Protein AF-A0A949A052-F1 (afdb_monomer)

Sequence (121 aa):
MTGEAIKLRRKFCIAGTIPDIEQVVITELNGTRVGFVVDCVIGEHQTVIKSLGPAFKQVEDVSGATILDDGSVALILDIPQLVRSVEEESRPKNIHALHGAMNSSRCENFTLNGGQKDESK

Mean predicted aligned error: 12.81 Å

Secondary structure (DSSP, 8-state):
----EEEHHHHTT--SPPPSS-EEEEEEETTEEEEEEES--------PPBPPPGGGTT-TTEEEEEE-TTS-EEEEE-HHHHHHHHHHHTS---GGGTTT-SS--S---------------

Nearest PDB structures (foldseek):
  4jpb-assembly1_A  TM=8.804E-01  e=1.415E-05  Thermotoga maritima MSB8
  8c5v-assembly1_A  TM=8.123E-01  e=1.328E-05  Escherichia coli
  2ch4-assembly1_A  TM=8.465E-01  e=3.031E-05  Thermotoga maritima
  3ja6-assembly1_E  TM=8.231E-01  e=2.670E-05  Escherichia coli
  2ch4-assembly2_B  TM=8.580E-01  e=5.366E-05  Thermotoga maritima

Structure (mmCIF, N/CA/C/O backbone):
data_AF-A0A949A052-F1
#
_entry.id   AF-A0A949A052-F1
#
loop_
_atom_site.group_PDB
_atom_site.id
_atom_site.type_symbol
_atom_site.label_atom_id
_atom_site.label_alt_id
_atom_site.label_comp_id
_atom_site.label_asym_id
_atom_site.label_entity_id
_atom_site.label_seq_id
_atom_site.pdbx_PDB_in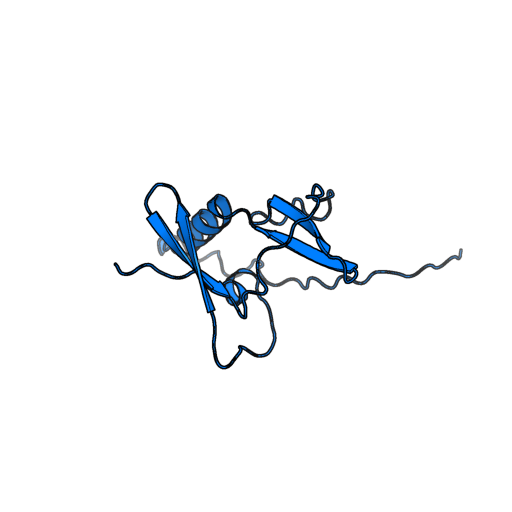s_code
_atom_site.Cartn_x
_atom_site.Cartn_y
_atom_site.Cartn_z
_atom_site.occupancy
_atom_site.B_iso_or_equiv
_atom_site.auth_seq_id
_atom_site.auth_comp_id
_atom_site.auth_asym_id
_atom_site.auth_atom_id
_atom_site.pdbx_PDB_model_num
ATOM 1 N N . MET A 1 1 ? -18.611 -6.523 13.731 1.00 40.06 1 MET A N 1
ATOM 2 C CA . MET A 1 1 ? -17.427 -6.618 12.848 1.00 40.06 1 MET A CA 1
ATOM 3 C C . MET A 1 1 ? -17.733 -6.018 11.474 1.00 40.06 1 MET A C 1
ATOM 5 O O . MET A 1 1 ? -17.519 -6.667 10.461 1.00 40.06 1 MET A O 1
ATOM 9 N N . THR A 1 2 ? -18.224 -4.781 11.403 1.00 37.44 2 THR A N 1
ATOM 10 C CA . THR A 1 2 ? -18.218 -4.028 10.141 1.00 37.44 2 THR A CA 1
ATOM 11 C C . THR A 1 2 ? -16.834 -3.402 10.016 1.00 37.44 2 THR A C 1
ATOM 13 O O . THR A 1 2 ? -16.639 -2.247 10.370 1.00 37.44 2 THR A O 1
ATOM 16 N N . GLY A 1 3 ? -15.841 -4.227 9.677 1.00 56.59 3 GLY A N 1
ATOM 17 C CA . GLY A 1 3 ? -14.501 -3.743 9.358 1.00 56.59 3 GLY A CA 1
ATOM 18 C C . GLY A 1 3 ? -14.570 -3.092 7.988 1.00 56.59 3 GLY A C 1
ATOM 19 O O . GLY A 1 3 ? -14.682 -3.795 6.987 1.00 56.59 3 GLY A O 1
ATOM 20 N N . GLU A 1 4 ? -14.612 -1.766 7.950 1.00 73.06 4 GLU A N 1
ATOM 21 C CA . GLU A 1 4 ? -14.572 -1.018 6.700 1.00 73.06 4 GLU A CA 1
ATOM 22 C C . GLU A 1 4 ? -13.230 -1.279 6.005 1.00 73.06 4 GLU A C 1
ATOM 24 O O . GLU A 1 4 ? -12.173 -1.262 6.640 1.00 73.06 4 GLU A O 1
ATOM 29 N N . ALA A 1 5 ? -13.279 -1.603 4.713 1.00 89.88 5 ALA A N 1
ATOM 30 C CA . ALA A 1 5 ? -12.087 -1.873 3.926 1.00 89.88 5 ALA A CA 1
ATOM 31 C C . ALA A 1 5 ? -11.710 -0.633 3.109 1.00 89.88 5 ALA A C 1
ATOM 33 O O . ALA A 1 5 ? -12.524 -0.093 2.357 1.00 89.88 5 ALA A O 1
ATOM 34 N N . ILE A 1 6 ? -10.457 -0.208 3.225 1.00 92.56 6 ILE A N 1
ATOM 35 C CA . ILE A 1 6 ? -9.903 0.928 2.497 1.00 92.56 6 ILE A CA 1
ATOM 36 C C . ILE A 1 6 ? -9.581 0.474 1.072 1.00 92.56 6 ILE A C 1
ATOM 38 O O . ILE A 1 6 ? -8.710 -0.369 0.851 1.00 92.56 6 ILE A O 1
ATOM 42 N N . LYS A 1 7 ? -10.280 1.036 0.080 1.00 92.94 7 LYS A N 1
ATOM 43 C CA . LYS A 1 7 ? -10.010 0.756 -1.338 1.00 92.94 7 LYS A CA 1
ATOM 44 C C . LYS A 1 7 ? -8.800 1.546 -1.833 1.00 92.94 7 LYS A C 1
ATOM 46 O O . LYS A 1 7 ? -8.922 2.749 -2.081 1.00 92.94 7 LYS A O 1
ATOM 51 N N . LEU A 1 8 ? -7.661 0.876 -2.043 1.00 93.31 8 LEU A N 1
ATOM 52 C CA . LEU A 1 8 ? -6.410 1.554 -2.407 1.00 93.31 8 LEU A CA 1
ATOM 53 C C . LEU A 1 8 ? -6.498 2.275 -3.754 1.00 93.31 8 LEU A C 1
ATOM 55 O O . LEU A 1 8 ? -6.057 3.417 -3.853 1.00 93.31 8 LEU A O 1
ATOM 59 N N . ARG A 1 9 ? -7.144 1.675 -4.765 1.00 92.56 9 ARG A N 1
ATOM 60 C CA . ARG A 1 9 ? -7.358 2.340 -6.063 1.00 92.56 9 ARG A CA 1
ATOM 61 C C . ARG A 1 9 ? -8.018 3.704 -5.916 1.00 92.56 9 ARG A C 1
ATOM 63 O O . ARG A 1 9 ? -7.561 4.678 -6.504 1.00 92.56 9 ARG A O 1
ATOM 70 N N . ARG A 1 10 ? -9.086 3.775 -5.117 1.00 90.06 10 ARG A N 1
ATOM 71 C CA . ARG A 1 10 ? -9.819 5.022 -4.880 1.00 90.06 10 ARG A CA 1
ATOM 72 C C . ARG A 1 10 ? -8.965 6.018 -4.104 1.00 90.06 10 ARG A C 1
ATOM 74 O O . ARG A 1 10 ? -8.949 7.188 -4.467 1.00 90.06 10 ARG A O 1
ATOM 81 N N . LYS A 1 11 ? -8.261 5.561 -3.065 1.00 88.50 11 LYS A N 1
ATOM 82 C CA . LYS A 1 11 ? -7.425 6.427 -2.225 1.00 88.50 11 LYS A CA 1
ATOM 83 C C . LYS A 1 11 ? -6.283 7.076 -3.011 1.00 88.50 11 LYS A C 1
ATOM 85 O O . LYS A 1 11 ? -6.027 8.260 -2.829 1.00 88.50 11 LYS A O 1
ATOM 90 N N . PHE A 1 12 ? -5.659 6.333 -3.922 1.00 88.75 12 PHE A N 1
ATOM 91 C CA . PHE A 1 12 ? -4.552 6.815 -4.755 1.00 88.75 12 PHE A CA 1
ATOM 92 C C . PHE A 1 12 ? -4.985 7.315 -6.143 1.00 88.75 12 PHE A C 1
ATOM 94 O O . PHE A 1 12 ? -4.133 7.547 -6.996 1.00 88.75 12 PHE A O 1
ATOM 101 N N . CYS A 1 13 ? -6.291 7.484 -6.387 1.00 88.94 13 CYS A N 1
ATOM 102 C CA . CYS A 1 13 ? -6.841 7.935 -7.671 1.00 88.94 13 CYS A CA 1
ATOM 103 C C . CYS A 1 13 ? -6.316 7.141 -8.888 1.00 88.94 13 CYS A C 1
ATOM 105 O O . CYS A 1 13 ? -6.074 7.706 -9.956 1.00 88.94 13 CYS A O 1
ATOM 107 N N . ILE A 1 14 ? -6.134 5.827 -8.736 1.00 89.50 14 ILE A N 1
ATOM 108 C CA . ILE A 1 14 ? -5.602 4.960 -9.792 1.00 89.50 14 ILE A CA 1
ATOM 109 C C . ILE A 1 14 ? -6.692 4.716 -10.837 1.00 89.50 14 ILE A C 1
ATOM 111 O O . ILE A 1 14 ? -7.702 4.060 -10.568 1.00 89.50 14 ILE A O 1
ATOM 115 N N . ALA A 1 15 ? -6.468 5.238 -12.042 1.00 88.25 15 ALA A N 1
ATOM 116 C CA . ALA A 1 15 ? -7.341 5.038 -13.189 1.00 88.25 15 ALA A CA 1
ATOM 117 C C . ALA A 1 15 ? -7.184 3.635 -13.810 1.00 88.25 15 ALA A C 1
ATOM 119 O O . ALA A 1 15 ? -6.241 2.894 -13.525 1.00 88.25 15 ALA A O 1
ATOM 120 N N . GLY A 1 16 ? -8.110 3.283 -14.701 1.00 88.56 16 GLY A N 1
ATOM 121 C CA . GLY A 1 16 ? -8.084 2.036 -15.465 1.00 88.56 16 GLY A CA 1
ATOM 122 C C . GLY A 1 16 ? -9.146 1.031 -15.030 1.00 88.56 16 GLY A C 1
ATOM 123 O O . GLY A 1 16 ? -10.029 1.333 -14.227 1.00 88.56 16 GLY A O 1
ATOM 124 N N . THR A 1 17 ? -9.070 -0.162 -15.611 1.00 90.00 17 THR A N 1
ATOM 125 C CA . THR A 1 17 ? -10.057 -1.224 -15.406 1.00 90.00 17 THR A CA 1
ATOM 126 C C . THR A 1 17 ? -9.921 -1.818 -14.010 1.00 90.00 17 THR A C 1
ATOM 128 O O . THR A 1 17 ? -8.825 -2.190 -13.590 1.00 90.00 17 THR A O 1
ATOM 131 N N . ILE A 1 18 ? -11.043 -1.900 -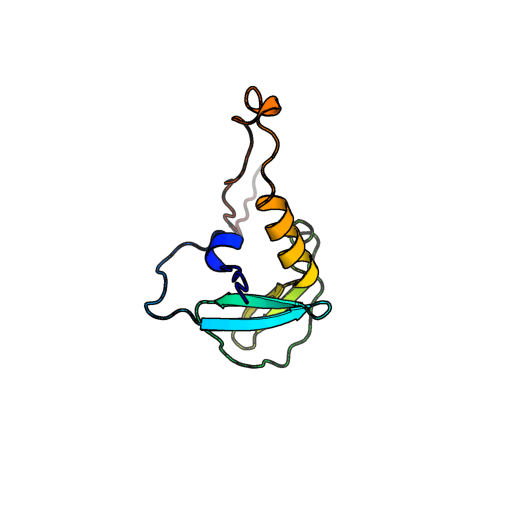13.300 1.00 89.75 18 ILE A N 1
ATOM 132 C CA . ILE A 1 18 ? -11.145 -2.617 -12.029 1.00 89.75 18 ILE A CA 1
ATOM 133 C C . ILE A 1 18 ? -11.201 -4.114 -12.365 1.00 89.75 18 ILE A C 1
ATOM 135 O O . ILE A 1 18 ? -11.962 -4.480 -13.264 1.00 89.75 18 ILE A O 1
ATOM 139 N N . PRO A 1 19 ? -10.401 -4.971 -11.711 1.00 90.69 19 PRO A N 1
ATOM 140 C CA . PRO A 1 19 ? -10.446 -6.406 -11.967 1.00 90.69 19 PRO A CA 1
ATOM 141 C C . PRO A 1 19 ? -11.805 -6.998 -11.569 1.00 90.69 19 PRO A C 1
ATOM 143 O O . PRO A 1 19 ? -12.442 -6.529 -10.627 1.00 90.69 19 PRO A O 1
ATOM 146 N N . ASP A 1 20 ? -12.216 -8.076 -12.243 1.00 93.12 20 ASP A N 1
ATOM 147 C CA . ASP A 1 20 ? -13.460 -8.796 -11.919 1.00 93.12 20 ASP A CA 1
ATOM 148 C C . ASP A 1 20 ? -13.458 -9.349 -10.482 1.00 93.12 20 ASP A C 1
ATOM 150 O O . ASP A 1 20 ? -14.512 -9.554 -9.877 1.00 93.12 20 ASP A O 1
ATOM 154 N N . ILE A 1 21 ? -12.263 -9.590 -9.932 1.00 92.94 21 ILE A N 1
ATOM 155 C CA . ILE A 1 21 ? -12.034 -10.065 -8.569 1.00 92.94 21 ILE A CA 1
ATOM 156 C C . ILE A 1 21 ? -10.992 -9.158 -7.910 1.00 92.94 21 ILE A C 1
ATOM 158 O O . ILE A 1 21 ? -9.829 -9.155 -8.308 1.00 92.94 21 ILE A O 1
ATOM 162 N N . GLU A 1 22 ? -11.406 -8.420 -6.880 1.00 94.25 22 GLU A N 1
ATOM 163 C CA . GLU A 1 22 ? -10.506 -7.687 -5.983 1.00 94.25 22 GLU A CA 1
ATOM 164 C C . GLU A 1 22 ? -10.066 -8.599 -4.820 1.00 94.25 22 GLU A C 1
ATOM 166 O O . GLU A 1 22 ? -10.821 -9.458 -4.355 1.00 94.25 22 GLU A O 1
ATOM 171 N N . GLN A 1 23 ? -8.851 -8.401 -4.315 1.00 94.69 23 GLN A N 1
ATOM 172 C CA . GLN A 1 23 ? -8.318 -9.103 -3.146 1.00 94.69 23 GLN A CA 1
ATOM 173 C C . GLN A 1 23 ? -8.305 -8.180 -1.924 1.00 94.69 23 GLN A C 1
ATOM 175 O O . GLN A 1 23 ? -8.281 -6.957 -2.052 1.00 94.69 23 GLN A O 1
ATOM 180 N N . VAL A 1 24 ? -8.318 -8.756 -0.719 1.00 95.19 24 VAL A N 1
ATOM 181 C CA . VAL A 1 24 ? -8.275 -7.984 0.532 1.00 95.19 24 VAL A CA 1
ATOM 182 C C . VAL A 1 24 ? -7.078 -8.407 1.368 1.00 95.19 24 VAL A C 1
ATOM 184 O O . VAL A 1 24 ? -6.975 -9.563 1.775 1.00 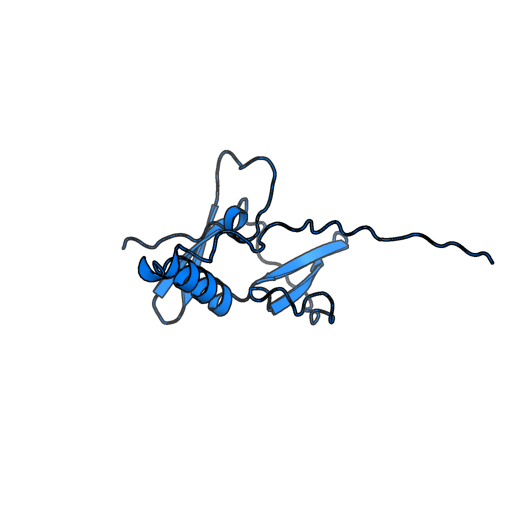95.19 24 VAL A O 1
ATOM 187 N N . VAL A 1 25 ? -6.204 -7.450 1.668 1.00 94.88 25 VAL A N 1
ATOM 188 C CA . VAL A 1 25 ? -5.112 -7.610 2.631 1.00 94.88 25 VAL A CA 1
ATOM 189 C C . VAL A 1 25 ? -5.606 -7.147 3.994 1.00 94.88 25 VAL A C 1
ATOM 191 O O . VAL A 1 25 ? -6.057 -6.015 4.139 1.00 94.88 25 VAL A O 1
ATOM 194 N N . ILE A 1 26 ? -5.546 -8.019 4.998 1.00 93.94 26 ILE A N 1
ATOM 195 C CA . ILE A 1 26 ? -5.973 -7.697 6.364 1.00 93.94 26 ILE A CA 1
ATOM 196 C C . ILE A 1 26 ? -4.736 -7.419 7.211 1.00 93.94 26 ILE A C 1
ATOM 198 O O . ILE A 1 26 ? -3.840 -8.255 7.296 1.00 93.94 26 ILE A O 1
ATOM 202 N N . THR A 1 27 ? -4.718 -6.270 7.877 1.00 91.50 27 THR A N 1
ATOM 203 C CA . THR A 1 27 ? -3.667 -5.883 8.825 1.00 91.50 27 THR A CA 1
ATOM 204 C C . THR A 1 27 ? -4.260 -5.608 10.198 1.00 91.50 27 THR A C 1
ATOM 206 O O . THR A 1 27 ? -5.429 -5.235 10.303 1.00 91.50 27 THR A O 1
ATOM 209 N N . GLU A 1 28 ? -3.455 -5.731 11.248 1.00 91.19 28 GLU A N 1
ATOM 210 C CA . GLU A 1 28 ? -3.843 -5.343 12.602 1.00 91.19 28 GLU A CA 1
ATOM 211 C C . GLU A 1 28 ? -3.048 -4.113 13.050 1.00 91.19 28 GLU A C 1
ATOM 213 O O . GLU A 1 28 ? -1.819 -4.116 13.029 1.00 91.19 28 GLU A O 1
ATOM 218 N N . LEU A 1 29 ? -3.760 -3.062 13.456 1.00 88.56 29 LEU A N 1
ATOM 219 C CA . LEU A 1 29 ? -3.201 -1.824 13.987 1.00 88.56 29 LEU A CA 1
ATOM 220 C C . LEU A 1 29 ? -3.832 -1.551 15.353 1.00 88.56 29 LEU A C 1
ATOM 222 O O . LEU A 1 29 ? -5.044 -1.380 15.453 1.00 88.56 29 LEU A O 1
ATOM 226 N N . ASN A 1 30 ? -3.023 -1.508 16.413 1.00 88.62 30 ASN A N 1
ATOM 227 C CA . ASN A 1 30 ? -3.487 -1.250 17.785 1.00 88.62 30 ASN A CA 1
ATOM 228 C C . ASN A 1 30 ? -4.678 -2.144 18.213 1.00 88.62 30 ASN A C 1
ATOM 230 O O . ASN A 1 30 ? -5.637 -1.664 18.815 1.00 88.62 30 ASN A O 1
ATOM 234 N N . GLY A 1 31 ? -4.655 -3.433 17.851 1.00 88.06 31 GLY A N 1
ATOM 235 C CA . GLY A 1 31 ? -5.737 -4.390 18.137 1.00 88.06 31 GLY A CA 1
ATOM 236 C C . GLY A 1 31 ? -6.992 -4.232 17.265 1.00 88.06 31 GLY A C 1
ATOM 237 O O . GLY A 1 31 ? -7.970 -4.954 17.453 1.00 88.06 31 GLY A O 1
ATOM 238 N N . THR A 1 32 ? -6.976 -3.312 16.299 1.00 86.56 32 THR A N 1
ATOM 239 C CA . THR A 1 32 ? -8.050 -3.115 15.321 1.00 86.56 32 THR A CA 1
ATOM 240 C C . THR A 1 32 ? -7.647 -3.722 13.985 1.00 86.56 32 THR A C 1
ATOM 242 O O . THR A 1 32 ? -6.581 -3.423 13.449 1.00 86.56 32 THR A O 1
ATOM 245 N N . ARG A 1 33 ? -8.507 -4.577 13.424 1.00 91.06 33 ARG A N 1
ATOM 246 C CA . ARG A 1 33 ? -8.300 -5.129 12.081 1.00 91.06 33 ARG A CA 1
ATOM 247 C C . ARG A 1 33 ? -8.782 -4.147 11.024 1.00 91.06 33 ARG A C 1
ATOM 249 O O . ARG A 1 33 ? -9.931 -3.714 11.072 1.00 91.06 33 ARG A O 1
ATOM 256 N N . VAL A 1 34 ? -7.924 -3.878 10.051 1.00 92.12 34 VAL A N 1
ATOM 257 C CA . VAL A 1 34 ? -8.199 -3.027 8.891 1.00 92.12 34 VAL A CA 1
ATOM 258 C C . VAL A 1 34 ? -8.020 -3.858 7.626 1.00 92.12 34 VAL A C 1
ATOM 260 O O . VAL A 1 34 ? -7.057 -4.618 7.514 1.00 92.12 34 VAL A O 1
ATOM 263 N N . GLY A 1 35 ? -8.964 -3.743 6.692 1.00 94.69 35 GLY A N 1
ATOM 264 C CA . GLY A 1 35 ? -8.867 -4.363 5.373 1.00 94.69 35 GLY A CA 1
ATOM 265 C C . GLY A 1 35 ? -8.410 -3.355 4.324 1.00 94.69 35 GLY A C 1
ATOM 266 O O . GLY A 1 35 ? -8.897 -2.230 4.303 1.00 94.69 35 GLY A O 1
ATOM 267 N N . PHE A 1 36 ? -7.531 -3.770 3.420 1.00 95.12 36 PHE A N 1
ATOM 268 C CA . PHE A 1 36 ? -7.128 -3.009 2.242 1.00 95.12 36 PHE A CA 1
ATOM 269 C C . PHE A 1 36 ? -7.549 -3.761 0.991 1.00 95.12 36 PHE A C 1
ATOM 271 O O . PHE A 1 36 ? -7.094 -4.881 0.763 1.00 95.12 36 PHE A O 1
ATOM 278 N N . VAL A 1 37 ? -8.420 -3.156 0.187 1.00 95.44 37 VAL A N 1
ATOM 279 C CA . VAL A 1 37 ? -8.819 -3.727 -1.103 1.00 95.44 37 VAL A CA 1
ATOM 280 C C . VAL A 1 37 ? -7.751 -3.389 -2.138 1.00 95.44 37 VAL A C 1
ATOM 282 O O . VAL A 1 37 ? -7.434 -2.211 -2.345 1.00 95.44 37 VAL A O 1
ATOM 285 N N . VAL A 1 38 ? -7.212 -4.429 -2.767 1.00 95.31 38 VAL A N 1
ATOM 286 C CA . VAL A 1 38 ? -6.135 -4.391 -3.759 1.00 95.31 38 VAL A CA 1
ATOM 287 C C . VAL A 1 38 ? -6.528 -5.200 -4.990 1.00 95.31 38 VAL A C 1
ATOM 289 O O . VAL A 1 38 ? -7.398 -6.065 -4.924 1.00 95.31 38 VAL A O 1
ATOM 292 N N . ASP A 1 39 ? -5.860 -4.960 -6.113 1.00 94.38 39 ASP A N 1
ATOM 293 C CA . ASP A 1 39 ? -6.147 -5.710 -7.341 1.00 94.38 39 ASP A CA 1
ATOM 294 C C . ASP A 1 39 ? -5.650 -7.147 -7.260 1.00 94.38 39 ASP A C 1
ATOM 296 O O . ASP A 1 39 ? -6.347 -8.090 -7.623 1.00 94.38 39 ASP A O 1
ATOM 300 N N . CYS A 1 40 ? -4.421 -7.312 -6.779 1.00 93.81 40 CYS A N 1
ATOM 301 C CA . CYS A 1 40 ? -3.787 -8.605 -6.619 1.00 93.81 40 CYS A CA 1
ATOM 302 C C . CYS A 1 40 ? -2.688 -8.540 -5.557 1.00 93.81 40 CYS A C 1
ATOM 304 O O . CYS A 1 40 ? -2.102 -7.486 -5.302 1.00 93.81 40 CYS A O 1
ATOM 306 N N . VAL A 1 41 ? -2.406 -9.688 -4.949 1.00 93.75 41 VAL A N 1
ATOM 307 C CA . VAL A 1 41 ? -1.263 -9.920 -4.071 1.00 93.75 41 VAL A CA 1
ATOM 308 C C . VAL A 1 41 ? -0.255 -10.761 -4.843 1.00 93.75 41 VAL A C 1
ATOM 310 O O . VAL A 1 41 ? -0.541 -11.899 -5.209 1.00 93.75 41 VAL A O 1
ATOM 313 N N . ILE A 1 42 ? 0.920 -10.189 -5.099 1.00 89.12 42 ILE A N 1
ATOM 314 C CA . ILE A 1 42 ? 2.000 -10.862 -5.836 1.00 89.12 42 ILE A CA 1
ATOM 315 C C . ILE A 1 42 ? 2.766 -11.825 -4.914 1.00 89.12 42 ILE A C 1
ATOM 317 O O . ILE A 1 42 ? 3.173 -12.902 -5.339 1.00 89.12 42 ILE A O 1
ATOM 321 N N . GLY A 1 43 ? 2.897 -11.473 -3.631 1.00 87.00 43 GLY A N 1
ATOM 322 C CA . GLY A 1 43 ? 3.585 -12.270 -2.619 1.00 87.00 43 GLY A CA 1
ATOM 323 C C . GLY A 1 43 ? 4.492 -11.414 -1.742 1.00 87.00 43 GLY A C 1
ATOM 324 O O . GLY A 1 43 ? 4.343 -10.193 -1.669 1.00 87.00 43 GLY A O 1
ATOM 325 N N . GLU A 1 44 ? 5.431 -12.069 -1.067 1.00 85.62 44 GLU A N 1
ATOM 326 C CA . GLU A 1 44 ? 6.471 -11.415 -0.277 1.00 85.62 44 GLU A CA 1
ATOM 327 C C . GLU A 1 44 ? 7.725 -11.194 -1.137 1.00 85.62 44 GLU A C 1
ATOM 329 O O . GLU A 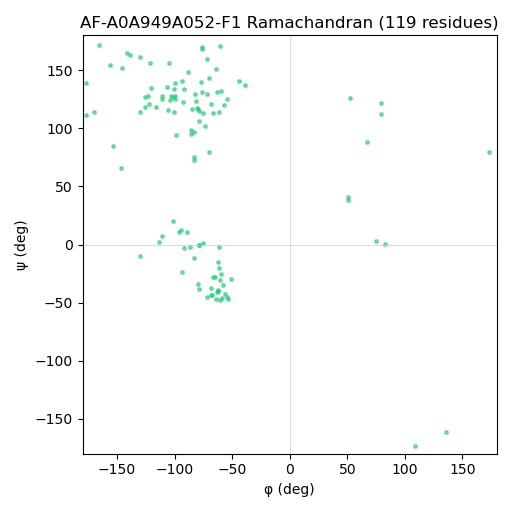1 44 ? 8.184 -12.110 -1.817 1.00 85.62 44 GLU A O 1
ATOM 334 N N . HIS A 1 45 ? 8.299 -9.989 -1.085 1.00 82.19 45 HIS A N 1
ATOM 335 C CA . HIS A 1 45 ? 9.542 -9.650 -1.781 1.00 82.19 45 HIS A CA 1
ATOM 336 C C . HIS A 1 45 ? 10.595 -9.144 -0.789 1.00 82.19 45 HIS A C 1
ATOM 338 O O . HIS A 1 45 ? 10.351 -8.198 -0.039 1.00 82.19 45 HIS A O 1
ATOM 344 N N . GLN A 1 46 ? 11.797 -9.727 -0.824 1.00 81.94 46 GLN A N 1
ATOM 345 C CA . GLN A 1 46 ? 12.955 -9.194 -0.104 1.00 81.94 46 GLN A CA 1
ATOM 346 C C . GLN A 1 46 ? 13.574 -8.052 -0.911 1.00 81.94 46 GLN A C 1
ATOM 348 O O . GLN A 1 46 ? 14.031 -8.254 -2.034 1.00 81.94 46 GLN A O 1
ATOM 353 N N . THR A 1 47 ? 13.584 -6.841 -0.356 1.00 81.69 47 THR A N 1
ATOM 354 C CA . THR A 1 47 ? 14.018 -5.643 -1.084 1.00 81.69 47 THR A CA 1
ATOM 355 C C . THR A 1 47 ? 14.724 -4.637 -0.175 1.00 81.69 47 THR A C 1
ATOM 357 O O . THR A 1 47 ? 14.472 -4.583 1.030 1.00 81.69 47 THR A O 1
ATOM 360 N N . VAL A 1 48 ? 15.635 -3.840 -0.744 1.00 83.19 48 VAL A N 1
ATOM 361 C CA . VAL A 1 48 ? 16.324 -2.764 -0.018 1.00 83.19 48 VAL A CA 1
ATOM 362 C C . VAL A 1 48 ? 15.448 -1.520 -0.039 1.00 83.19 48 VAL A C 1
ATOM 364 O O . VAL A 1 48 ? 15.222 -0.933 -1.094 1.00 83.19 48 VAL A O 1
ATOM 367 N N . ILE A 1 49 ? 15.000 -1.081 1.135 1.00 80.31 49 ILE A N 1
ATOM 368 C CA . ILE A 1 49 ? 14.229 0.156 1.263 1.00 80.31 49 ILE A CA 1
ATOM 369 C C . ILE A 1 49 ? 15.140 1.347 0.966 1.00 80.31 49 ILE A C 1
ATOM 371 O O . ILE A 1 49 ? 16.147 1.555 1.646 1.00 80.31 49 ILE A O 1
ATOM 375 N N . LYS A 1 50 ? 14.777 2.149 -0.037 1.00 80.94 50 LYS A N 1
ATOM 376 C CA . LYS A 1 50 ? 15.427 3.429 -0.308 1.00 80.94 50 LYS A CA 1
ATOM 377 C C . LYS A 1 50 ? 14.564 4.553 0.243 1.00 80.94 50 LYS A C 1
ATOM 379 O O . LYS A 1 50 ? 13.351 4.600 0.028 1.00 80.94 50 LYS A O 1
ATOM 384 N N . SER A 1 51 ? 15.209 5.483 0.940 1.00 70.06 51 SER A N 1
ATOM 385 C CA . SER A 1 51 ? 14.546 6.702 1.378 1.00 70.06 51 SER A CA 1
ATOM 386 C C . SER A 1 51 ? 14.037 7.461 0.161 1.00 70.06 51 SER A C 1
ATOM 388 O O . SER A 1 51 ? 14.761 7.684 -0.813 1.00 70.06 51 SER A O 1
ATOM 390 N N . LEU A 1 52 ? 12.783 7.875 0.246 1.00 64.88 52 LEU A N 1
ATOM 391 C CA . LEU A 1 52 ? 12.157 8.760 -0.711 1.00 64.88 52 LEU A CA 1
ATOM 392 C C . LEU A 1 52 ? 12.959 10.062 -0.818 1.00 64.88 52 LEU A C 1
ATOM 394 O O . LEU A 1 52 ? 13.151 10.780 0.166 1.00 64.88 52 LEU A O 1
ATOM 398 N N . GLY A 1 53 ? 13.459 10.363 -2.019 1.00 63.19 53 GLY A N 1
ATOM 399 C CA . GLY A 1 53 ? 14.080 11.655 -2.302 1.00 63.19 53 GLY A CA 1
ATOM 400 C C . GLY A 1 53 ? 13.087 12.812 -2.091 1.00 63.19 53 GLY A C 1
ATOM 401 O O . GLY A 1 53 ? 11.886 12.583 -1.939 1.00 63.19 53 GLY A O 1
ATOM 402 N N . PRO A 1 54 ? 13.544 14.077 -2.128 1.00 61.28 54 PRO A N 1
ATOM 403 C CA . PRO A 1 54 ? 12.698 15.248 -1.870 1.00 61.28 54 PRO A CA 1
ATOM 404 C C . PRO A 1 54 ? 11.397 15.296 -2.689 1.00 61.28 54 PRO A C 1
ATOM 406 O O . PRO A 1 54 ? 10.397 15.807 -2.196 1.00 61.28 54 PRO A O 1
ATOM 409 N N . ALA A 1 55 ? 11.399 14.715 -3.894 1.00 61.88 55 ALA A N 1
ATOM 410 C CA . ALA A 1 55 ? 10.248 14.628 -4.795 1.00 61.88 55 ALA A CA 1
ATOM 411 C C . ALA A 1 55 ? 9.042 13.851 -4.230 1.00 61.88 55 ALA A C 1
ATOM 413 O O . ALA A 1 55 ? 7.929 14.039 -4.702 1.00 61.88 55 ALA A O 1
ATOM 414 N N . PHE A 1 56 ? 9.243 13.003 -3.219 1.00 61.84 56 PHE A N 1
ATOM 415 C CA . PHE A 1 56 ? 8.196 12.149 -2.651 1.00 61.84 56 PHE A CA 1
ATOM 416 C C . PHE A 1 56 ? 7.829 12.519 -1.205 1.00 61.84 56 PHE A C 1
ATOM 418 O O . PHE A 1 56 ? 6.946 11.902 -0.621 1.00 61.84 56 PHE A O 1
ATOM 425 N N . LYS A 1 57 ? 8.438 13.574 -0.638 1.00 58.03 57 LYS A N 1
ATOM 426 C CA . LYS A 1 57 ? 8.093 14.096 0.701 1.00 58.03 57 LYS A CA 1
ATOM 427 C C . LYS A 1 57 ? 6.653 14.612 0.818 1.00 58.03 57 LYS A C 1
ATOM 429 O O . LYS A 1 57 ? 6.198 14.860 1.926 1.00 58.03 57 LYS A O 1
ATOM 434 N N . GLN A 1 58 ? 5.971 14.827 -0.305 1.00 59.12 58 GLN A N 1
ATOM 435 C CA . GLN A 1 58 ? 4.605 15.350 -0.350 1.00 59.12 58 GLN A CA 1
ATOM 436 C C . GLN A 1 58 ? 3.529 14.253 -0.353 1.00 59.12 58 GLN A C 1
ATOM 438 O O . GLN A 1 58 ? 2.347 14.583 -0.342 1.00 59.12 58 GLN A O 1
ATOM 443 N N . VAL A 1 59 ? 3.906 12.967 -0.373 1.00 73.44 59 VAL A N 1
ATOM 444 C CA . VAL A 1 59 ? 2.943 11.858 -0.333 1.00 73.44 59 VAL A CA 1
ATOM 445 C C . VAL A 1 59 ? 2.851 11.330 1.096 1.00 73.44 59 VAL A C 1
ATOM 447 O O . VAL A 1 59 ? 3.662 10.512 1.513 1.00 73.44 59 VAL A O 1
ATOM 450 N N . GLU A 1 60 ? 1.873 11.830 1.851 1.00 79.25 60 GLU A N 1
ATOM 451 C CA . GLU A 1 60 ? 1.735 11.567 3.294 1.00 79.25 60 GLU A CA 1
ATOM 452 C C . GLU A 1 60 ? 1.552 10.079 3.632 1.00 79.25 60 GLU A C 1
ATOM 454 O O . GLU A 1 60 ? 2.027 9.625 4.665 1.00 79.25 60 GLU A O 1
ATOM 459 N N . ASP A 1 61 ? 0.936 9.298 2.744 1.00 88.12 61 ASP A N 1
ATOM 460 C CA . ASP A 1 61 ? 0.622 7.885 2.992 1.00 88.12 61 ASP A CA 1
ATOM 461 C C . ASP A 1 61 ? 1.758 6.911 2.580 1.00 88.12 61 ASP A C 1
ATOM 463 O O . ASP A 1 61 ? 1.551 5.696 2.515 1.00 88.12 61 ASP A O 1
ATOM 467 N N . VAL A 1 62 ? 2.963 7.413 2.265 1.00 89.06 62 VAL A N 1
ATOM 468 C CA . VAL A 1 62 ? 4.100 6.610 1.773 1.00 89.06 62 VAL A CA 1
ATOM 469 C C . VAL A 1 62 ? 5.345 6.832 2.637 1.00 89.06 62 VAL A C 1
ATOM 471 O O . VAL A 1 62 ? 5.813 7.952 2.817 1.00 89.06 62 VAL A O 1
ATOM 474 N N . SER A 1 63 ? 5.937 5.741 3.125 1.00 86.50 63 SER A N 1
ATOM 475 C CA . SER A 1 63 ? 7.146 5.750 3.962 1.00 86.50 63 SER A CA 1
ATOM 476 C C . SER A 1 63 ? 8.448 5.593 3.167 1.00 86.50 63 SER A C 1
ATOM 478 O O . SER A 1 63 ? 9.519 5.994 3.628 1.00 86.50 63 SER A O 1
ATOM 480 N N . GLY A 1 64 ? 8.382 5.007 1.970 1.00 86.81 64 GLY A N 1
ATOM 481 C CA . GLY A 1 64 ? 9.558 4.567 1.225 1.00 86.81 64 GLY A CA 1
ATOM 482 C C . GLY A 1 64 ? 9.267 4.257 -0.240 1.00 86.81 64 GLY A C 1
ATOM 483 O O . GLY A 1 64 ? 8.115 4.169 -0.661 1.00 86.81 64 GLY A O 1
ATOM 484 N N . ALA A 1 65 ? 10.326 4.024 -1.010 1.00 88.06 65 ALA A N 1
ATOM 485 C CA . ALA A 1 65 ? 10.223 3.333 -2.288 1.00 88.06 65 ALA A CA 1
ATOM 486 C C . ALA A 1 65 ? 11.378 2.351 -2.458 1.00 88.06 65 ALA A C 1
ATOM 488 O O . ALA A 1 65 ? 12.413 2.434 -1.794 1.00 88.06 65 ALA A O 1
ATOM 489 N N . THR A 1 66 ? 11.212 1.426 -3.385 1.00 87.12 66 THR A N 1
ATOM 490 C CA . THR A 1 66 ? 12.270 0.530 -3.826 1.00 87.12 66 THR A CA 1
ATOM 491 C C . THR A 1 66 ? 12.181 0.305 -5.329 1.00 87.12 66 THR A C 1
ATOM 493 O O . THR A 1 66 ? 11.179 0.632 -5.963 1.00 87.12 66 THR A O 1
ATOM 496 N N . ILE A 1 67 ? 13.257 -0.234 -5.890 1.00 87.19 67 ILE A N 1
ATOM 497 C CA . ILE A 1 67 ? 13.309 -0.712 -7.266 1.00 87.19 67 ILE A CA 1
ATOM 498 C C . ILE A 1 67 ? 13.239 -2.240 -7.195 1.00 87.19 67 ILE A C 1
ATOM 500 O O . ILE A 1 67 ? 14.031 -2.849 -6.471 1.00 87.19 67 ILE A O 1
ATOM 504 N N . LEU A 1 68 ? 12.273 -2.832 -7.892 1.00 85.69 68 LEU A N 1
ATOM 505 C CA . LEU A 1 68 ? 12.120 -4.281 -8.019 1.00 85.69 68 LEU A CA 1
ATOM 506 C C . LEU A 1 68 ? 13.147 -4.850 -9.016 1.00 85.69 68 LEU A C 1
ATOM 508 O O . LEU A 1 68 ? 13.867 -4.115 -9.692 1.00 85.69 68 LEU A O 1
ATOM 512 N N . ASP A 1 69 ? 13.251 -6.174 -9.079 1.00 84.56 69 ASP A N 1
ATOM 513 C CA . ASP A 1 69 ? 14.187 -6.896 -9.950 1.00 84.56 69 ASP A CA 1
ATOM 514 C C . ASP A 1 69 ? 13.900 -6.708 -11.448 1.00 84.56 69 ASP A C 1
ATOM 516 O O . ASP A 1 69 ? 14.823 -6.721 -12.261 1.00 84.56 69 ASP A O 1
ATOM 520 N N . ASP A 1 70 ? 12.642 -6.454 -11.801 1.00 86.12 70 ASP A N 1
ATOM 521 C CA . ASP A 1 70 ? 12.205 -6.078 -13.148 1.00 86.12 70 ASP A CA 1
ATOM 522 C C . ASP A 1 70 ? 12.465 -4.597 -13.500 1.00 86.12 70 ASP A C 1
ATOM 524 O O . ASP A 1 70 ? 12.172 -4.152 -14.612 1.00 86.12 70 ASP A O 1
ATOM 528 N N . GLY A 1 71 ? 13.031 -3.825 -12.567 1.00 85.81 71 GLY A N 1
ATOM 529 C CA . GLY A 1 71 ? 13.328 -2.402 -12.727 1.00 85.81 71 GLY A CA 1
ATOM 530 C C . GLY A 1 71 ? 12.146 -1.467 -12.463 1.00 85.81 71 GLY A C 1
ATOM 531 O O . GLY A 1 71 ? 12.309 -0.248 -12.566 1.00 85.81 71 GLY A O 1
ATOM 532 N N . SER A 1 72 ? 10.974 -1.994 -12.102 1.00 86.69 72 SER A N 1
ATOM 533 C CA . SER A 1 72 ? 9.826 -1.183 -11.704 1.00 86.69 72 SER A CA 1
ATOM 534 C C . SER A 1 72 ? 10.028 -0.550 -10.323 1.00 86.69 72 SER A C 1
ATOM 536 O O . SER A 1 72 ? 10.861 -0.978 -9.521 1.00 86.69 72 SER A O 1
ATOM 538 N N . VAL A 1 73 ? 9.275 0.515 -10.042 1.00 86.56 73 VAL A N 1
ATOM 539 C CA . VAL A 1 73 ? 9.308 1.204 -8.747 1.00 86.56 73 VAL A CA 1
ATOM 540 C C . VAL A 1 73 ? 8.128 0.743 -7.905 1.00 86.56 73 VAL A C 1
ATOM 542 O O . VAL A 1 73 ? 6.978 0.892 -8.314 1.00 86.56 73 VAL A O 1
ATOM 545 N N . ALA A 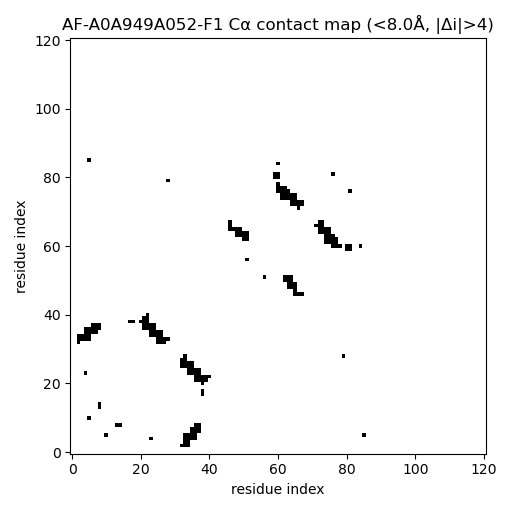1 74 ? 8.412 0.254 -6.702 1.00 88.75 74 ALA A N 1
ATOM 546 C CA . ALA A 1 74 ? 7.404 -0.068 -5.703 1.00 88.75 74 ALA A CA 1
ATOM 547 C C . ALA A 1 74 ? 7.410 0.978 -4.584 1.00 88.75 74 ALA A C 1
ATOM 549 O O . ALA A 1 74 ? 8.469 1.374 -4.092 1.00 88.75 74 ALA A O 1
ATOM 550 N N . LEU A 1 75 ? 6.221 1.417 -4.173 1.00 88.88 75 LEU A N 1
ATOM 551 C CA . LEU A 1 75 ? 6.034 2.315 -3.034 1.00 88.88 75 LEU A CA 1
ATOM 552 C C . LEU A 1 75 ? 5.767 1.502 -1.767 1.00 88.88 75 LEU A C 1
ATOM 554 O O . LEU A 1 75 ? 5.037 0.513 -1.796 1.00 88.88 75 LEU A O 1
ATOM 558 N N . ILE A 1 76 ? 6.337 1.943 -0.650 1.00 89.94 76 ILE A N 1
ATOM 559 C CA . ILE A 1 76 ? 6.104 1.354 0.669 1.00 89.94 76 ILE A CA 1
ATOM 560 C C . ILE A 1 76 ? 5.104 2.242 1.395 1.00 89.94 76 ILE A C 1
ATOM 562 O O . ILE A 1 76 ? 5.402 3.395 1.700 1.00 89.94 76 ILE A O 1
ATOM 566 N N . LEU A 1 77 ? 3.913 1.715 1.658 1.00 91.38 77 LEU A N 1
ATOM 567 C CA . LEU A 1 77 ? 2.841 2.474 2.295 1.00 91.38 77 LEU A CA 1
ATOM 568 C C . LEU A 1 77 ? 3.076 2.614 3.803 1.00 91.38 77 LEU A C 1
ATOM 570 O O . LEU A 1 77 ? 3.492 1.662 4.465 1.00 91.38 77 LEU A O 1
ATOM 574 N N . ASP A 1 78 ? 2.786 3.793 4.347 1.00 90.94 78 ASP A N 1
ATOM 575 C CA . ASP A 1 78 ? 2.678 4.004 5.792 1.00 90.94 78 ASP A CA 1
ATOM 576 C C . ASP A 1 78 ? 1.248 3.653 6.227 1.00 90.94 78 ASP A C 1
ATOM 578 O O . ASP A 1 78 ? 0.323 4.452 6.102 1.00 90.94 78 ASP A O 1
ATOM 582 N N . ILE A 1 79 ? 1.048 2.414 6.682 1.00 92.31 79 ILE A N 1
ATOM 583 C CA . ILE A 1 79 ? -0.277 1.899 7.055 1.00 92.31 79 ILE A CA 1
ATOM 584 C C . ILE A 1 79 ? -0.926 2.708 8.195 1.00 92.31 79 ILE A C 1
ATOM 586 O O . ILE A 1 79 ? -2.092 3.081 8.046 1.00 92.31 79 ILE A O 1
ATOM 590 N N . PRO A 1 80 ? -0.234 3.020 9.312 1.00 91.56 80 PRO A N 1
ATOM 591 C CA . PRO A 1 80 ? -0.789 3.893 10.343 1.00 91.56 80 PRO A CA 1
ATOM 592 C C . PRO A 1 80 ? -1.257 5.254 9.819 1.00 91.56 80 PRO A C 1
ATOM 594 O O . PRO A 1 80 ? -2.349 5.692 10.186 1.00 91.56 80 PRO A O 1
ATOM 597 N N . GLN A 1 81 ? -0.456 5.918 8.981 1.00 91.06 81 GLN A N 1
ATOM 598 C CA . GLN A 1 81 ? -0.814 7.222 8.428 1.00 91.06 81 GLN A CA 1
ATOM 599 C C . GLN A 1 81 ? -1.983 7.112 7.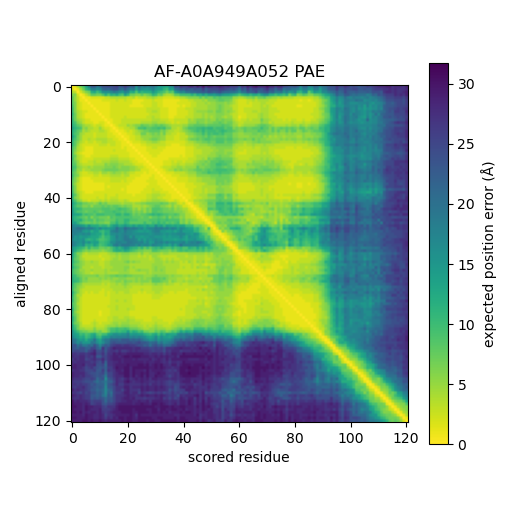446 1.00 91.06 81 GLN A C 1
ATOM 601 O O . GLN A 1 81 ? -2.948 7.860 7.566 1.00 91.06 81 GLN A O 1
ATOM 606 N N . LEU A 1 82 ? -1.965 6.110 6.566 1.00 90.75 82 LEU A N 1
ATOM 607 C CA . LEU A 1 82 ? -3.029 5.842 5.599 1.00 90.75 82 LEU A CA 1
ATOM 608 C C . LEU A 1 82 ? -4.398 5.653 6.267 1.00 90.75 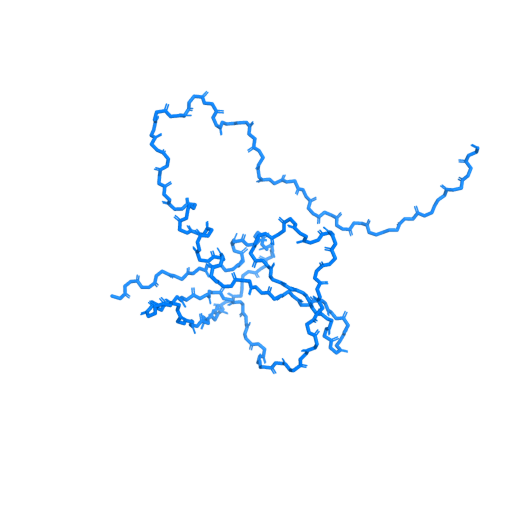82 LEU A C 1
ATOM 610 O O . LEU A 1 82 ? -5.401 6.184 5.790 1.00 90.75 82 LEU A O 1
ATOM 614 N N . VAL A 1 83 ? -4.448 4.914 7.380 1.00 90.38 83 VAL A N 1
ATOM 615 C CA . VAL A 1 83 ? -5.687 4.716 8.150 1.00 90.38 83 VAL A CA 1
ATOM 616 C C . VAL A 1 83 ? -6.186 6.044 8.720 1.00 90.38 83 VAL A C 1
ATOM 618 O O . VAL A 1 83 ? -7.353 6.384 8.530 1.00 90.38 83 VAL A O 1
ATOM 621 N N . ARG A 1 84 ? -5.300 6.837 9.336 1.00 89.25 84 ARG A N 1
ATOM 622 C CA . ARG A 1 84 ? -5.648 8.162 9.880 1.00 89.25 84 ARG A CA 1
ATOM 623 C C . ARG A 1 84 ? -6.187 9.099 8.800 1.00 89.25 84 ARG A C 1
ATOM 625 O O . ARG A 1 84 ? -7.239 9.703 8.990 1.00 89.25 84 ARG A O 1
ATOM 632 N N . SER A 1 85 ? -5.520 9.161 7.648 1.00 88.50 85 SER A N 1
ATOM 633 C CA . SER A 1 85 ? -5.918 9.998 6.512 1.00 88.50 85 SER A CA 1
ATOM 634 C C . SER A 1 85 ? -7.335 9.675 6.012 1.00 88.50 85 SER A C 1
ATOM 636 O O . SER A 1 85 ? -8.057 10.567 5.569 1.00 88.50 85 SER A O 1
ATOM 638 N N . VAL A 1 86 ? -7.756 8.406 6.064 1.00 86.81 86 VAL A N 1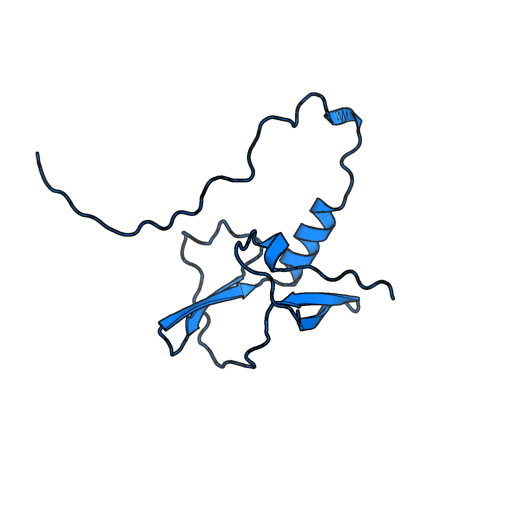
ATOM 639 C CA . VAL A 1 86 ? -9.106 7.979 5.649 1.00 86.81 86 VAL A CA 1
ATOM 640 C C . VAL A 1 86 ? -10.158 8.279 6.723 1.00 86.81 86 VAL A C 1
ATOM 642 O O . VAL A 1 86 ? -11.267 8.713 6.400 1.00 86.81 86 VAL A O 1
ATOM 645 N N . GLU A 1 87 ? -9.821 8.107 8.002 1.00 85.00 87 GLU A N 1
ATOM 646 C CA . GLU A 1 87 ? -10.704 8.466 9.121 1.00 85.00 87 GLU A CA 1
ATOM 647 C C . GLU A 1 87 ? -11.003 9.977 9.152 1.00 85.00 87 GLU A C 1
ATOM 649 O O . GLU A 1 87 ? -12.144 10.389 9.381 1.00 85.00 87 GLU A O 1
ATOM 654 N N . GLU A 1 88 ? -10.005 10.815 8.857 1.00 82.88 88 GLU A N 1
ATOM 655 C CA . GLU A 1 88 ? -10.152 12.274 8.799 1.00 82.88 88 GLU A CA 1
ATOM 656 C C . GLU A 1 88 ? -11.018 12.750 7.622 1.00 82.88 88 GLU A C 1
ATOM 658 O O . GLU A 1 88 ? -11.816 13.680 7.777 1.00 82.88 88 GLU A O 1
ATOM 663 N N . GLU A 1 89 ? -10.911 12.099 6.460 1.00 73.81 89 GLU A N 1
ATOM 664 C CA . GLU A 1 89 ? -11.738 12.374 5.274 1.00 73.81 89 GLU A CA 1
ATOM 665 C C . GLU A 1 89 ? -13.219 12.010 5.492 1.00 73.81 89 GLU A C 1
ATOM 667 O O . GLU A 1 89 ? -14.108 12.638 4.913 1.00 73.81 89 GLU A O 1
ATOM 672 N N . SER A 1 90 ? -13.492 11.036 6.363 1.00 66.00 90 SER A N 1
ATOM 673 C CA . SER A 1 90 ? -14.837 10.512 6.636 1.00 66.00 90 SER A CA 1
ATOM 674 C C . SER A 1 90 ? -15.632 11.353 7.643 1.00 66.00 90 SER A C 1
ATOM 676 O O . SER A 1 90 ? -16.841 11.165 7.801 1.00 66.00 90 SER A O 1
ATOM 678 N N . ARG A 1 91 ? -14.987 12.304 8.336 1.00 61.06 91 ARG A N 1
ATOM 679 C CA . ARG A 1 91 ? -15.647 13.141 9.345 1.00 61.06 91 ARG A CA 1
ATOM 680 C C . ARG A 1 91 ? -16.429 14.272 8.658 1.00 61.06 91 ARG A C 1
ATOM 682 O O . ARG A 1 91 ? -15.805 15.140 8.042 1.00 61.06 91 ARG A O 1
ATOM 689 N N . PRO A 1 92 ? -17.772 14.342 8.776 1.00 50.34 92 PRO A N 1
ATOM 690 C CA . PRO A 1 92 ? -18.531 15.440 8.191 1.00 50.34 92 PRO A CA 1
ATOM 691 C C . PRO A 1 92 ? -18.072 16.758 8.824 1.00 50.34 92 PRO A C 1
ATOM 693 O O . PRO A 1 92 ? -18.249 17.000 10.019 1.00 50.34 92 PRO A O 1
ATOM 696 N N . LYS A 1 93 ? -17.446 17.623 8.022 1.00 45.66 93 LYS A N 1
ATOM 697 C CA . LYS A 1 93 ? -17.176 19.007 8.414 1.00 45.66 93 LYS A CA 1
ATOM 698 C C . LYS A 1 93 ? -18.538 19.697 8.521 1.00 45.66 93 LYS A C 1
ATOM 700 O O . LYS A 1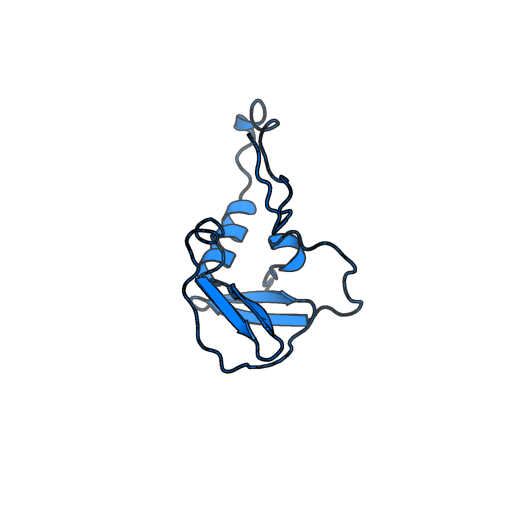 93 ? -19.245 19.805 7.525 1.00 45.66 93 LYS A O 1
ATOM 705 N N . ASN A 1 94 ? -18.924 20.083 9.739 1.00 43.22 94 ASN A N 1
ATOM 706 C CA . ASN A 1 94 ? -20.201 20.729 10.054 1.00 43.22 94 ASN A CA 1
ATOM 707 C C . ASN A 1 94 ? -20.637 21.749 8.981 1.00 43.22 94 ASN A C 1
ATOM 709 O O . ASN A 1 94 ? -19.847 22.576 8.525 1.00 43.22 94 ASN A O 1
ATOM 713 N N . ILE A 1 95 ? -21.932 21.718 8.652 1.00 54.12 95 ILE A N 1
ATOM 714 C CA . ILE A 1 95 ? -22.619 22.420 7.547 1.00 54.12 95 ILE A CA 1
ATOM 715 C C . ILE A 1 95 ? -22.533 23.966 7.626 1.00 54.12 95 ILE A C 1
ATOM 717 O O . ILE A 1 95 ? -22.941 24.666 6.705 1.00 54.12 95 ILE A O 1
ATOM 721 N N . HIS A 1 96 ? -21.906 24.539 8.656 1.00 49.59 96 HIS A N 1
ATOM 722 C CA . HIS A 1 96 ? -21.707 25.989 8.779 1.00 49.59 96 HIS A CA 1
ATOM 723 C C . HIS A 1 96 ? -20.558 26.578 7.931 1.00 49.59 96 HIS A C 1
ATOM 725 O O . HIS A 1 96 ? -20.372 27.791 7.949 1.00 49.59 96 HIS A O 1
ATOM 731 N N . ALA A 1 97 ? -19.816 25.775 7.155 1.00 51.50 97 ALA A N 1
ATOM 732 C CA . ALA A 1 97 ? -18.707 26.255 6.310 1.00 51.50 97 ALA A CA 1
ATOM 733 C C . ALA A 1 97 ? -18.958 26.178 4.783 1.00 51.50 97 ALA A C 1
ATOM 735 O O . ALA A 1 97 ? -18.059 26.455 3.988 1.00 51.50 97 ALA A O 1
ATOM 736 N N . LEU A 1 98 ? -20.171 25.831 4.338 1.00 49.22 98 LEU A N 1
ATOM 737 C CA . LEU A 1 98 ? -20.465 25.556 2.919 1.00 49.22 98 LEU A CA 1
ATOM 738 C C . LEU A 1 98 ? -20.572 26.786 1.998 1.00 49.22 98 LEU A C 1
ATOM 740 O O . LEU A 1 98 ? -20.760 26.612 0.800 1.00 49.22 98 LEU A O 1
ATOM 744 N N . HIS A 1 99 ? -20.379 28.012 2.495 1.00 44.66 99 HIS A N 1
ATOM 745 C CA . HIS A 1 99 ? -20.295 29.194 1.621 1.00 44.66 99 HIS A CA 1
ATOM 746 C C . HIS A 1 99 ? -18.884 29.480 1.062 1.00 44.66 99 HIS A C 1
ATOM 748 O O . HIS A 1 99 ? -18.739 30.415 0.283 1.00 44.66 99 HIS A O 1
ATOM 754 N N . GLY A 1 100 ? -17.849 28.698 1.413 1.00 41.91 100 GLY A N 1
ATOM 755 C CA . GLY A 1 100 ? -16.461 28.999 1.010 1.00 41.91 100 GLY A CA 1
ATOM 756 C C . GLY A 1 100 ? -15.640 27.869 0.377 1.00 41.91 100 GLY A C 1
ATOM 757 O O . GLY A 1 100 ? -14.559 28.136 -0.133 1.00 41.91 100 GLY A O 1
ATOM 758 N N . ALA A 1 101 ? -16.105 26.617 0.383 1.00 43.94 101 ALA A N 1
ATOM 759 C CA . ALA A 1 101 ? -15.263 25.460 0.034 1.00 43.94 101 ALA A CA 1
ATOM 760 C C . ALA A 1 101 ? -15.467 24.909 -1.391 1.00 43.94 101 ALA A C 1
ATOM 762 O O . ALA A 1 101 ? -15.115 23.766 -1.665 1.00 43.94 101 ALA A O 1
ATOM 763 N N . MET A 1 102 ? -16.031 25.702 -2.306 1.00 45.38 102 MET A N 1
ATOM 764 C CA . MET A 1 102 ? -16.221 25.297 -3.706 1.00 45.38 102 MET A CA 1
ATOM 765 C C . MET A 1 102 ? -15.100 25.746 -4.653 1.00 45.38 102 MET A C 1
ATOM 767 O O . MET A 1 102 ? -15.254 25.633 -5.864 1.00 45.38 102 MET A O 1
ATOM 771 N N . ASN A 1 103 ? -13.963 26.223 -4.140 1.00 42.72 103 ASN A N 1
ATOM 772 C CA . ASN A 1 103 ? -12.856 26.624 -5.004 1.00 42.72 103 ASN A CA 1
ATOM 773 C C . ASN A 1 103 ? -11.479 26.357 -4.384 1.00 42.72 103 ASN A C 1
ATOM 775 O O . ASN A 1 103 ? -10.751 27.296 -4.088 1.00 42.72 103 ASN A O 1
ATOM 779 N N . SER A 1 104 ? -11.113 25.089 -4.186 1.00 41.69 104 SER A N 1
ATOM 780 C CA . SER A 1 104 ? -9.708 24.676 -4.323 1.00 41.69 104 SER A CA 1
ATOM 781 C C . SER A 1 104 ? -9.533 23.156 -4.298 1.00 41.69 104 SER A C 1
ATOM 783 O O . SER A 1 104 ? -9.707 22.480 -3.289 1.00 41.69 104 SER A O 1
ATOM 785 N N . SER A 1 105 ? -9.106 22.654 -5.454 1.00 49.84 105 SER A N 1
ATOM 786 C CA . SER A 1 105 ? -7.956 21.756 -5.554 1.00 49.84 105 SER A CA 1
ATOM 787 C C . SER A 1 105 ? -8.083 20.366 -4.936 1.00 49.84 105 SER A C 1
ATOM 789 O O . SER A 1 105 ? -7.563 20.093 -3.856 1.00 49.84 105 SER A O 1
ATOM 791 N N . ARG A 1 106 ? -8.589 19.418 -5.727 1.00 50.47 106 ARG A N 1
ATOM 792 C CA . ARG A 1 106 ? -7.952 18.097 -5.770 1.00 50.47 106 ARG A CA 1
ATOM 793 C C . ARG A 1 106 ? -8.217 17.429 -7.114 1.00 50.47 106 ARG A C 1
ATOM 795 O O . ARG A 1 106 ? -9.202 16.724 -7.256 1.00 50.47 106 ARG A O 1
ATOM 802 N N . CYS A 1 107 ? -7.371 17.770 -8.083 1.00 33.03 107 CYS A N 1
ATOM 803 C CA . CYS A 1 107 ? -7.025 17.036 -9.304 1.00 33.03 107 CYS A CA 1
ATOM 804 C C . CYS A 1 107 ? -6.135 17.978 -10.128 1.00 33.03 107 CYS A C 1
ATOM 806 O O . CYS A 1 107 ? -6.617 18.647 -11.036 1.00 33.03 107 CYS A O 1
ATOM 808 N N . GLU A 1 108 ? -4.849 18.081 -9.793 1.00 37.47 108 GLU A N 1
ATOM 809 C CA . GLU A 1 108 ? -3.863 18.541 -10.772 1.00 37.47 108 GLU A CA 1
ATOM 810 C C . GLU A 1 108 ? -2.966 17.360 -11.125 1.00 37.47 108 GLU A C 1
ATOM 812 O O . GLU A 1 108 ? -2.486 16.622 -10.266 1.00 37.47 108 GLU A O 1
ATOM 817 N N . ASN A 1 109 ? -2.874 17.142 -12.430 1.00 30.66 109 ASN A N 1
ATOM 818 C CA . ASN A 1 109 ? -2.302 15.991 -13.102 1.00 30.66 109 ASN A CA 1
ATOM 819 C C . ASN A 1 109 ? -0.864 15.706 -12.653 1.00 30.66 109 ASN A C 1
ATOM 821 O O . ASN A 1 109 ? 0.019 16.545 -12.822 1.00 30.66 109 ASN A O 1
ATOM 825 N N . PHE A 1 110 ? -0.599 14.485 -12.189 1.00 32.03 110 PHE A N 1
ATOM 826 C CA . PHE A 1 110 ? 0.766 13.985 -12.043 1.00 32.03 110 PHE A CA 1
ATOM 827 C C . PHE A 1 110 ? 1.243 13.435 -13.394 1.00 32.03 110 PHE A C 1
ATOM 829 O O . PHE A 1 110 ? 1.320 12.229 -13.613 1.00 32.03 110 PHE A O 1
ATOM 836 N N . THR A 1 111 ? 1.525 14.332 -14.339 1.00 30.34 111 THR A N 1
ATOM 837 C CA . THR A 1 111 ? 2.270 13.968 -15.546 1.00 30.34 111 THR A CA 1
ATOM 838 C C . THR A 1 111 ? 3.755 14.012 -15.203 1.00 30.34 111 THR A C 1
ATOM 840 O O . THR A 1 111 ? 4.376 15.073 -15.229 1.00 30.34 111 THR A O 1
ATOM 843 N N . LEU A 1 112 ? 4.339 12.855 -14.881 1.00 37.06 112 LEU A N 1
ATOM 844 C CA . LEU A 1 112 ? 5.791 12.681 -14.877 1.00 37.06 112 LEU A CA 1
ATOM 845 C C . LEU A 1 112 ? 6.297 12.698 -16.326 1.00 37.06 112 LEU A C 1
ATOM 847 O O . LEU A 1 112 ? 6.559 11.653 -16.912 1.00 37.06 112 LEU A O 1
ATOM 851 N N . ASN A 1 113 ? 6.431 13.885 -16.918 1.00 32.72 113 ASN A N 1
ATOM 852 C CA . ASN A 1 113 ? 7.235 14.039 -18.126 1.00 32.72 113 ASN A CA 1
ATOM 853 C C . ASN A 1 113 ? 8.689 14.262 -17.713 1.00 32.72 113 ASN A C 1
ATOM 855 O O . ASN A 1 113 ? 9.100 15.365 -17.354 1.00 32.72 113 ASN A O 1
ATOM 859 N N . GLY A 1 114 ? 9.463 13.180 -17.758 1.00 34.31 114 GLY A N 1
ATOM 860 C CA . GLY A 1 114 ? 10.908 13.269 -17.890 1.00 34.31 114 GLY A CA 1
ATOM 861 C C . GLY A 1 114 ? 11.298 13.762 -19.287 1.00 34.31 114 GLY A C 1
ATOM 862 O O . GLY A 1 114 ? 10.688 13.367 -20.273 1.00 34.31 114 GLY A O 1
ATOM 863 N N . GLY A 1 115 ? 12.355 14.578 -19.336 1.00 34.78 115 GLY A N 1
ATOM 864 C CA . GLY A 1 115 ? 13.228 14.782 -20.497 1.00 34.78 115 GLY A CA 1
ATOM 865 C C . GLY A 1 115 ? 12.724 15.705 -21.614 1.00 34.78 115 GLY A C 1
ATOM 866 O O . GLY A 1 115 ? 11.881 15.313 -22.402 1.00 34.78 115 GLY A O 1
ATOM 867 N N . GLN A 1 116 ? 13.360 16.868 -21.791 1.00 35.38 116 GLN A N 1
ATOM 868 C CA . GLN A 1 116 ? 14.312 17.082 -22.893 1.00 35.38 116 GLN A CA 1
ATOM 869 C C . GLN A 1 116 ? 14.976 18.470 -22.845 1.00 35.38 116 GLN A C 1
ATOM 871 O O . GLN A 1 116 ? 14.377 19.494 -22.540 1.00 35.38 116 GLN A O 1
ATOM 876 N N . LYS A 1 117 ? 16.270 18.385 -23.137 1.00 41.62 117 LYS A N 1
ATOM 877 C CA . LYS A 1 117 ? 17.304 19.342 -23.536 1.00 41.62 117 LYS A CA 1
ATOM 878 C C . LYS A 1 117 ? 16.851 20.358 -24.608 1.00 41.62 117 LYS A C 1
ATOM 880 O O . LYS A 1 117 ? 16.194 19.937 -25.547 1.00 41.62 117 LYS A O 1
ATOM 885 N N . ASP A 1 118 ? 17.282 21.617 -24.479 1.00 39.50 118 ASP A N 1
ATOM 886 C CA . ASP A 1 118 ? 17.688 22.558 -25.554 1.00 39.50 118 ASP A CA 1
ATOM 887 C C . ASP A 1 118 ? 18.175 23.849 -24.853 1.00 39.50 118 ASP A C 1
ATOM 889 O O . ASP A 1 118 ? 17.471 24.392 -24.005 1.00 39.50 118 ASP A O 1
ATOM 893 N N . GLU A 1 119 ? 19.454 24.241 -24.867 1.00 39.88 119 GLU A N 1
ATOM 894 C CA . GLU A 1 119 ? 20.271 24.792 -25.967 1.00 39.88 119 GLU A CA 1
ATOM 895 C C . GLU A 1 119 ? 19.647 25.995 -26.699 1.00 39.88 119 GLU A C 1
ATOM 897 O O . GLU A 1 119 ? 18.567 25.910 -27.268 1.00 39.88 119 GLU A O 1
ATOM 902 N N . SER A 1 120 ? 20.435 27.079 -26.765 1.00 38.88 120 SER A N 1
ATOM 903 C CA . SER A 1 120 ? 20.205 28.356 -27.472 1.00 38.88 120 SER A CA 1
ATOM 904 C C . SER A 1 120 ? 19.270 29.340 -26.746 1.00 38.88 120 SER A C 1
ATOM 906 O O . SER A 1 120 ? 18.120 29.036 -26.471 1.00 38.88 120 SER A O 1
ATOM 908 N N . LYS A 1 121 ? 19.680 30.565 -26.406 1.00 39.62 121 LYS A N 1
ATOM 909 C CA . LYS A 1 121 ? 20.628 31.486 -27.045 1.00 39.62 121 LYS A CA 1
ATOM 910 C C . LYS A 1 121 ? 21.219 32.444 -26.010 1.00 39.62 121 LYS A C 1
ATOM 912 O O . LYS A 1 121 ? 20.474 32.806 -25.075 1.00 39.62 121 LYS A O 1
#

Solvent-accessible surface area (backbone atoms only — not comparable to full-atom values): 8317 Å² total; per-residue (Å²): 134,88,63,69,58,49,47,47,48,71,75,68,67,58,81,79,86,79,63,99,60,71,38,74,51,76,46,76,55,96,90,40,69,41,34,34,37,40,69,72,84,95,74,90,78,93,74,72,83,36,79,60,54,84,90,48,74,82,45,79,45,47,69,31,31,34,71,48,97,89,68,47,81,46,76,37,69,28,63,75,48,42,53,51,58,52,57,62,70,68,52,82,76,65,82,88,56,75,91,70,74,90,78,77,88,91,83,80,84,87,74,86,77,75,86,84,90,80,86,87,133

pLDDT: mean 73.67, std 21.49, range [30.34, 95.44]

Foldseek 3Di:
DPQDEAEPCVVVVPDDDQDPDWDWDWDADPNDIYIYTHRDDPDDDDFDWDADDPVCPPPQQFGTWTQDPVRDIDTHGPVVRSVVVVVVVPDPPDPPPVVPPPDDDDDDDPPPDDDDDDDDD

Radius of gyration: 18.44 Å; Cα contacts (8 Å, |Δi|>4): 108; chains: 1; bounding box: 43×44×46 Å